Protein AF-A0A3P8GL30-F1 (afdb_monomer_lite)

Sequence (171 aa):
MVIGANRISDASRLTTVLQCLLLVCKIFLSLNCQDLPEFFEDNMQDWMTFFRSLLQLNASTLNLTNGTNENNNATVLIEQIKSQICDNASLYASKYEPEFASYLPGFVTDVWEMLLGTSAQTKYDLLIGNAIGFLSCVISRPQHRYLFENPETLQKLCEKVILPNMHFRGK

pLDDT: mean 82.59, std 14.8, range [35.31, 97.06]

Organism: NCBI:txid31246

Foldseek 3Di:
DPPDDPQPPDLVVLLVVLVVLLVVLVVLCVVPQVHHDPVCLVCVVVVLVVLLVLLPDDLVVNVLPPPDPSSVSSRLSSLSSLLSSLVVLLSCVQPVVVSCVVSNLSLLVSLLVSQLPDALDPSNPSSLVSSVVSVVSQCVDPVNVVSVPPVVSVVSCCVRHVVSNPPPPDD

Secondary structure (DSSP, 8-state):
---SS-----HHHHHHHHHHHHHHHHHHHHHHSS---HHHHHTHHHHHHHHHHHHT--GGGGTGGG--HHHHHHHHHHHHHHHHHHHHHHHHHHHSHHHHTTTHHHHHHHHHHHHHHS-S-GGGHHHHHHHHHHHHHHHTSGGGGGGG--HHHHHHHIIIIIHHHHS----

Structure (mmCIF, N/CA/C/O backbone):
data_AF-A0A3P8GL30-F1
#
_entry.id   AF-A0A3P8GL30-F1
#
loop_
_atom_site.group_PDB
_atom_site.id
_atom_site.type_symbol
_atom_site.label_atom_id
_atom_site.label_alt_id
_atom_site.label_comp_id
_atom_site.label_asym_id
_atom_site.label_entity_id
_atom_site.label_seq_id
_atom_site.pdbx_PDB_ins_code
_atom_site.Cartn_x
_atom_site.Cartn_y
_atom_site.Cartn_z
_atom_site.occupancy
_atom_site.B_iso_or_equiv
_atom_site.auth_seq_id
_atom_site.auth_comp_id
_atom_site.auth_asym_id
_atom_site.auth_atom_id
_atom_site.pdbx_PDB_model_num
ATOM 1 N N . MET A 1 1 ? 10.625 -13.916 -1.936 1.00 39.62 1 MET A N 1
ATOM 2 C CA . MET A 1 1 ? 10.303 -14.375 -0.563 1.00 39.62 1 MET A CA 1
ATOM 3 C C . MET A 1 1 ? 10.369 -15.887 -0.556 1.00 39.62 1 MET A C 1
ATOM 5 O O . MET A 1 1 ? 9.726 -16.481 -1.407 1.00 39.62 1 MET A O 1
ATOM 9 N N . VAL A 1 2 ? 11.161 -16.520 0.313 1.00 35.31 2 VAL A N 1
ATOM 10 C CA . VAL A 1 2 ? 11.208 -17.993 0.363 1.00 35.31 2 VAL A CA 1
ATOM 11 C C . VAL A 1 2 ? 9.893 -18.499 0.962 1.00 35.31 2 VAL A C 1
ATOM 13 O O . VAL A 1 2 ? 9.762 -18.663 2.169 1.00 35.31 2 VAL A O 1
ATOM 16 N N . ILE A 1 3 ? 8.899 -18.691 0.097 1.00 42.97 3 ILE A N 1
ATOM 17 C CA . ILE A 1 3 ? 7.689 -19.460 0.368 1.00 42.97 3 ILE A CA 1
ATOM 18 C C . ILE A 1 3 ? 8.038 -20.894 -0.048 1.00 42.97 3 ILE A C 1
ATOM 20 O O . ILE A 1 3 ? 7.988 -21.239 -1.223 1.00 42.97 3 ILE A O 1
ATOM 24 N N . GLY A 1 4 ? 8.525 -21.705 0.895 1.00 41.41 4 GLY A N 1
ATOM 25 C CA . GLY A 1 4 ? 8.997 -23.070 0.633 1.00 41.41 4 GLY A CA 1
ATOM 26 C C . GLY A 1 4 ? 9.604 -23.741 1.869 1.00 41.41 4 GLY A C 1
ATOM 27 O O . GLY A 1 4 ? 9.777 -23.095 2.898 1.00 41.41 4 GLY A O 1
ATOM 28 N N . ALA A 1 5 ? 9.925 -25.037 1.765 1.00 36.22 5 ALA A N 1
ATOM 29 C CA . ALA A 1 5 ? 10.268 -25.980 2.848 1.00 36.22 5 ALA A CA 1
ATOM 30 C C . ALA A 1 5 ? 11.427 -25.595 3.808 1.00 36.22 5 ALA A C 1
ATOM 32 O O . ALA A 1 5 ? 11.674 -26.311 4.773 1.00 36.22 5 ALA A O 1
ATOM 33 N N . ASN A 1 6 ? 12.083 -24.450 3.608 1.00 45.56 6 ASN A N 1
ATOM 34 C CA . ASN A 1 6 ? 13.040 -23.843 4.536 1.00 45.56 6 ASN A CA 1
ATOM 35 C C . ASN A 1 6 ? 12.361 -22.726 5.341 1.00 45.56 6 ASN A C 1
ATOM 37 O O . ASN A 1 6 ? 12.657 -21.543 5.158 1.00 45.56 6 ASN A O 1
ATOM 41 N N . ARG A 1 7 ? 11.415 -23.091 6.217 1.00 55.12 7 ARG A N 1
ATOM 42 C CA . ARG A 1 7 ? 10.784 -22.128 7.131 1.00 55.12 7 ARG A CA 1
ATOM 43 C C . ARG A 1 7 ? 11.871 -21.498 8.002 1.00 55.12 7 ARG A C 1
ATOM 45 O O . ARG A 1 7 ? 12.535 -22.198 8.759 1.00 55.12 7 ARG A O 1
ATOM 52 N N . ILE A 1 8 ? 12.046 -20.181 7.902 1.00 53.31 8 ILE A N 1
ATOM 53 C CA . ILE A 1 8 ? 12.849 -19.429 8.867 1.00 53.31 8 ILE A CA 1
ATOM 54 C C . ILE A 1 8 ? 12.055 -19.442 10.176 1.00 53.31 8 ILE A C 1
ATOM 56 O O . ILE A 1 8 ? 11.134 -18.655 10.359 1.00 53.31 8 ILE A O 1
ATOM 60 N N . SER A 1 9 ? 12.365 -20.391 11.053 1.00 54.75 9 SER A N 1
ATOM 61 C CA . SER A 1 9 ? 11.805 -20.490 12.406 1.00 54.75 9 SER A CA 1
ATOM 62 C C . SER A 1 9 ? 12.512 -19.571 13.412 1.00 54.75 9 SER A C 1
ATOM 64 O O . SER A 1 9 ? 12.062 -19.456 14.548 1.00 54.75 9 SER A O 1
ATOM 66 N N . ASP A 1 10 ? 13.579 -18.887 12.988 1.00 67.81 10 ASP A N 1
ATOM 67 C CA . ASP A 1 10 ? 14.322 -17.926 13.803 1.00 67.81 10 ASP A CA 1
ATOM 68 C C . ASP A 1 10 ? 13.733 -16.515 13.654 1.00 67.81 10 ASP A C 1
ATOM 70 O O . ASP A 1 10 ? 13.922 -15.853 12.626 1.00 67.81 10 ASP A O 1
ATOM 74 N N . ALA A 1 11 ? 13.058 -16.030 14.699 1.00 68.25 11 ALA A N 1
ATOM 75 C CA . ALA A 1 11 ? 12.450 -14.694 14.739 1.00 68.25 11 ALA A CA 1
ATOM 76 C C . ALA A 1 11 ? 13.462 -13.566 14.442 1.00 68.25 11 ALA A C 1
ATOM 78 O O . ALA A 1 11 ? 13.153 -12.624 13.705 1.00 68.25 11 ALA A O 1
ATOM 79 N N . SER A 1 12 ? 14.700 -13.705 14.919 1.00 73.69 12 SER A N 1
ATOM 80 C CA . SER A 1 12 ? 15.799 -12.777 14.635 1.00 73.69 12 SER A CA 1
ATOM 81 C C . SER A 1 12 ? 16.123 -12.674 13.135 1.00 73.69 12 SER A C 1
ATOM 83 O O . SER A 1 12 ? 16.142 -11.580 12.569 1.00 73.69 12 SER A O 1
ATOM 85 N N . ARG A 1 13 ? 16.268 -13.811 12.435 1.00 79.56 13 ARG A N 1
ATO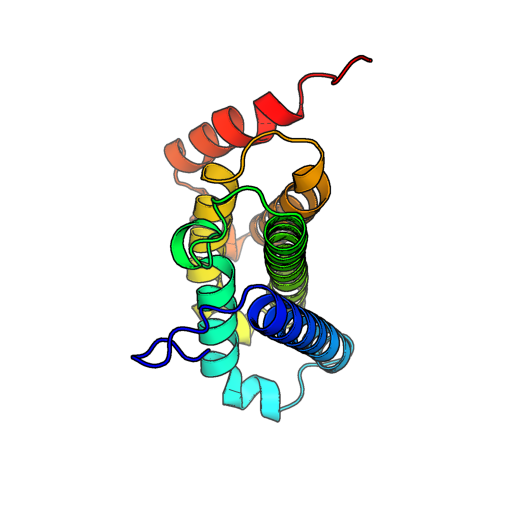M 86 C CA . ARG A 1 13 ? 16.545 -13.828 10.985 1.00 79.56 13 ARG A CA 1
ATOM 87 C C . ARG A 1 13 ? 15.382 -13.263 10.180 1.00 79.56 13 ARG A C 1
ATOM 89 O O . ARG A 1 13 ? 15.600 -12.555 9.200 1.00 79.56 13 ARG A O 1
ATOM 96 N N . LEU A 1 14 ? 14.153 -13.563 10.594 1.00 80.94 14 LEU A N 1
ATOM 97 C CA . LEU A 1 14 ? 12.956 -13.010 9.971 1.00 80.94 14 LEU A CA 1
ATOM 98 C C . LEU A 1 14 ? 12.908 -11.483 10.113 1.00 80.94 14 LEU A C 1
ATOM 100 O O . LEU A 1 14 ? 12.637 -10.789 9.136 1.00 80.94 14 LEU A O 1
ATOM 104 N N . THR A 1 15 ? 13.248 -10.957 11.290 1.00 84.25 15 THR A N 1
ATOM 105 C CA . THR A 1 15 ? 13.345 -9.511 11.539 1.00 84.25 15 THR A CA 1
ATOM 106 C C . THR A 1 15 ? 14.352 -8.852 10.594 1.00 84.25 15 THR A C 1
ATOM 108 O O . THR A 1 15 ? 14.028 -7.848 9.962 1.00 84.25 15 THR A O 1
ATOM 111 N N . THR A 1 16 ? 15.541 -9.440 10.419 1.00 88.00 16 THR A N 1
ATOM 112 C CA . THR A 1 16 ? 16.544 -8.933 9.467 1.00 88.00 16 THR A CA 1
ATOM 113 C C . THR A 1 16 ? 16.023 -8.932 8.031 1.00 88.00 16 THR A C 1
ATOM 115 O O . THR A 1 16 ? 16.167 -7.938 7.322 1.00 88.00 16 THR A O 1
ATOM 118 N N . VAL A 1 17 ? 15.370 -10.014 7.595 1.00 89.00 17 VAL A N 1
ATOM 119 C CA . VAL A 1 17 ? 14.792 -10.090 6.244 1.00 89.00 17 VAL A CA 1
ATOM 120 C C . VAL A 1 17 ? 13.732 -9.005 6.042 1.00 89.00 17 VAL A C 1
ATOM 122 O O . VAL A 1 17 ? 13.742 -8.335 5.013 1.00 89.00 17 VAL A O 1
ATOM 125 N N . LEU A 1 18 ? 12.854 -8.782 7.023 1.00 90.50 18 LEU A N 1
ATOM 126 C CA . LEU A 1 18 ? 11.836 -7.731 6.963 1.00 90.50 18 LEU A CA 1
ATOM 127 C C . LEU A 1 18 ? 12.459 -6.326 6.906 1.00 90.50 18 LEU A C 1
ATOM 129 O O . LEU A 1 18 ? 12.003 -5.489 6.133 1.00 90.50 18 LEU A O 1
ATOM 133 N N . GLN A 1 19 ? 13.544 -6.071 7.641 1.00 92.25 19 GLN A N 1
ATOM 134 C CA . GLN A 1 19 ? 14.288 -4.809 7.529 1.00 92.25 19 GLN A CA 1
ATOM 135 C C . GLN A 1 19 ? 14.857 -4.602 6.122 1.00 92.25 19 GLN A C 1
ATOM 137 O O . GLN A 1 19 ? 14.710 -3.520 5.553 1.00 92.25 19 GLN A O 1
ATOM 142 N N . CYS A 1 20 ? 15.463 -5.636 5.531 1.00 94.75 20 CYS A N 1
ATOM 143 C CA . CYS A 1 20 ? 15.949 -5.570 4.154 1.00 94.75 20 CYS A CA 1
ATOM 144 C C . CYS A 1 20 ? 14.806 -5.301 3.167 1.00 94.75 20 CYS A C 1
ATOM 146 O O . CYS A 1 20 ? 14.947 -4.452 2.293 1.00 94.75 20 CYS A O 1
ATOM 148 N N . LEU A 1 21 ? 13.661 -5.971 3.327 1.00 94.44 21 LEU A N 1
ATOM 149 C CA . LEU A 1 21 ? 12.481 -5.758 2.485 1.00 94.44 21 LEU A CA 1
ATOM 150 C C . LEU A 1 21 ? 11.956 -4.322 2.581 1.00 94.44 21 LEU A C 1
ATOM 152 O O . LEU A 1 21 ? 11.658 -3.711 1.556 1.00 94.44 21 LEU A O 1
ATOM 156 N N . LEU A 1 22 ? 11.899 -3.756 3.789 1.00 95.12 22 LEU A N 1
ATOM 157 C CA . LEU A 1 22 ? 11.513 -2.360 3.990 1.00 95.12 22 LEU A CA 1
ATOM 158 C C . LEU A 1 22 ? 12.468 -1.401 3.269 1.00 95.12 22 LEU A C 1
ATOM 160 O O . LEU A 1 22 ? 12.020 -0.464 2.609 1.00 95.12 22 LEU A O 1
ATOM 164 N N . LEU A 1 23 ? 13.779 -1.636 3.373 1.00 96.44 23 LEU A N 1
ATOM 165 C CA . LEU A 1 23 ? 14.784 -0.832 2.675 1.00 96.44 23 LEU A CA 1
ATOM 166 C C . LEU A 1 23 ? 14.638 -0.939 1.157 1.00 96.44 23 LEU A C 1
ATOM 168 O O . LEU A 1 23 ? 14.682 0.085 0.483 1.00 96.44 23 LEU A O 1
ATOM 172 N N . VAL A 1 24 ? 14.392 -2.138 0.623 1.00 96.75 24 VAL A N 1
ATOM 173 C CA . VAL A 1 24 ? 14.118 -2.337 -0.808 1.00 96.75 24 VAL A CA 1
ATOM 174 C C . VAL A 1 24 ? 12.897 -1.525 -1.246 1.00 96.75 24 VAL A C 1
ATOM 176 O O . VAL A 1 24 ? 12.973 -0.831 -2.255 1.00 96.75 24 VAL A O 1
ATOM 179 N N . CYS A 1 25 ? 11.806 -1.527 -0.472 1.00 96.44 25 CYS A N 1
ATOM 180 C CA . CYS A 1 25 ? 10.609 -0.741 -0.796 1.00 96.44 25 CYS A CA 1
ATOM 181 C C . CYS A 1 25 ? 10.881 0.775 -0.792 1.00 96.44 25 CYS A C 1
ATOM 183 O O . CYS A 1 25 ? 10.355 1.493 -1.641 1.00 96.44 25 CYS A O 1
ATOM 185 N N . LYS A 1 26 ? 11.720 1.264 0.131 1.00 96.50 26 LYS A N 1
ATOM 186 C CA . LYS A 1 26 ? 12.132 2.679 0.194 1.00 96.50 26 LYS A CA 1
ATOM 187 C C . LYS A 1 26 ? 13.043 3.072 -0.963 1.00 96.50 26 LYS A C 1
ATOM 189 O O . LYS A 1 26 ? 12.832 4.111 -1.578 1.00 96.50 26 LYS A O 1
ATOM 194 N N . ILE A 1 27 ? 14.031 2.234 -1.276 1.00 97.06 27 ILE A N 1
ATOM 195 C CA . ILE A 1 27 ? 14.933 2.440 -2.414 1.00 97.06 27 ILE A CA 1
ATOM 196 C C . ILE A 1 27 ? 14.127 2.450 -3.711 1.00 97.06 27 ILE A C 1
ATOM 198 O O . ILE A 1 27 ? 14.334 3.329 -4.540 1.00 97.06 27 ILE A O 1
ATOM 202 N N . PHE A 1 28 ? 13.161 1.538 -3.858 1.00 96.81 28 PHE A N 1
ATOM 203 C CA . PHE A 1 28 ? 12.243 1.533 -4.992 1.00 96.81 28 PHE A CA 1
ATOM 204 C C . PHE A 1 28 ? 11.541 2.886 -5.152 1.00 96.81 28 PHE A C 1
ATOM 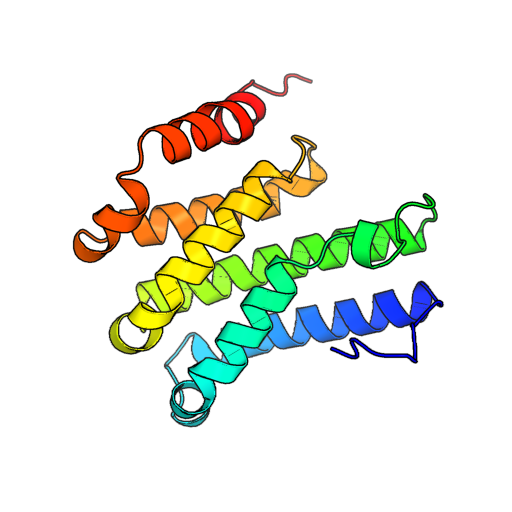206 O O . PHE A 1 28 ? 11.553 3.442 -6.248 1.00 96.81 28 PHE A O 1
ATOM 213 N N . LEU A 1 29 ? 10.998 3.460 -4.070 1.00 95.81 29 LEU A N 1
ATOM 214 C CA . LEU A 1 29 ? 10.394 4.794 -4.122 1.00 95.81 29 LEU A CA 1
ATOM 215 C C . LEU A 1 29 ? 11.401 5.852 -4.577 1.00 95.81 29 LEU A C 1
ATOM 217 O O . LEU A 1 29 ? 11.097 6.641 -5.464 1.00 95.81 29 LEU A O 1
ATOM 221 N N . SER A 1 30 ? 12.596 5.871 -3.982 1.00 96.75 30 SER A N 1
ATOM 222 C CA . SER A 1 30 ? 13.635 6.855 -4.303 1.00 96.75 30 SER A CA 1
ATOM 223 C C . SER A 1 30 ? 14.096 6.783 -5.758 1.00 96.75 30 SER A C 1
ATOM 225 O O . SER A 1 30 ? 14.362 7.819 -6.355 1.00 96.75 30 SER A O 1
ATOM 227 N N . LEU A 1 31 ? 14.174 5.584 -6.337 1.00 96.44 31 LEU A N 1
ATOM 228 C CA . LEU A 1 31 ? 14.570 5.399 -7.735 1.00 96.44 31 LEU A CA 1
ATOM 229 C C . LEU A 1 31 ? 13.469 5.806 -8.720 1.00 96.44 31 LEU A C 1
ATOM 231 O O . LEU A 1 31 ? 13.782 6.213 -9.832 1.00 96.44 31 LEU A O 1
ATOM 235 N N . ASN A 1 32 ? 12.202 5.719 -8.309 1.00 96.00 32 ASN A N 1
ATOM 236 C CA . ASN A 1 32 ? 11.051 5.982 -9.171 1.00 96.00 32 ASN A CA 1
ATOM 237 C C . ASN A 1 32 ? 10.384 7.344 -8.910 1.00 96.00 32 ASN A C 1
ATOM 239 O O . ASN A 1 32 ? 9.427 7.697 -9.592 1.00 96.00 32 ASN A O 1
ATOM 243 N N . CYS A 1 33 ? 10.817 8.131 -7.917 1.00 93.62 33 CYS A N 1
ATOM 244 C CA . CYS A 1 33 ? 10.117 9.371 -7.554 1.00 93.62 33 CYS A CA 1
ATOM 245 C C . CYS A 1 33 ? 10.296 10.493 -8.589 1.00 93.62 33 CYS A C 1
ATOM 247 O O . CYS A 1 33 ? 9.365 11.271 -8.823 1.00 93.62 33 CYS A O 1
ATOM 249 N N . GLN A 1 34 ? 11.464 10.574 -9.234 1.00 93.25 34 GLN A N 1
ATOM 250 C CA . GLN A 1 34 ? 11.781 11.616 -10.214 1.00 93.25 34 GLN A CA 1
ATOM 251 C C . GLN A 1 34 ? 11.262 11.291 -11.614 1.00 93.25 34 GLN A C 1
ATOM 253 O O . GLN A 1 34 ? 10.726 12.188 -12.264 1.00 93.25 34 GLN A O 1
ATOM 258 N N . ASP A 1 35 ? 11.358 10.039 -12.043 1.00 94.81 35 ASP A N 1
ATOM 259 C CA . ASP A 1 35 ? 10.819 9.524 -13.305 1.00 94.81 35 ASP A CA 1
ATOM 260 C C . ASP A 1 35 ? 10.638 8.003 -13.203 1.00 94.81 35 ASP A C 1
ATOM 262 O O . ASP A 1 35 ? 11.099 7.426 -12.214 1.00 94.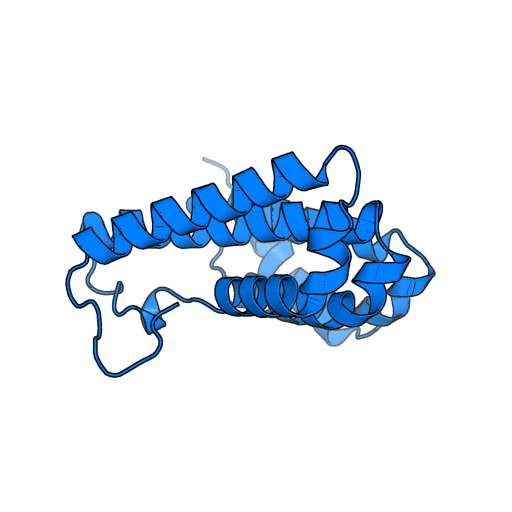81 35 ASP A O 1
ATOM 266 N N . LEU A 1 36 ? 9.966 7.374 -14.169 1.00 94.69 36 LEU A N 1
ATOM 267 C CA . LEU A 1 36 ? 9.868 5.917 -14.275 1.00 94.69 36 LEU A CA 1
ATOM 268 C C . LEU A 1 36 ? 11.010 5.406 -15.169 1.00 94.69 36 LEU A C 1
ATOM 270 O O . LEU A 1 36 ? 10.956 5.591 -16.382 1.00 94.69 36 LEU A O 1
ATOM 274 N N . PRO A 1 37 ? 12.070 4.788 -14.615 1.00 95.56 37 PRO A N 1
ATOM 275 C CA . PRO A 1 37 ? 13.142 4.251 -15.442 1.00 95.56 37 PRO A CA 1
ATOM 276 C C . PRO A 1 37 ? 12.653 3.029 -16.230 1.00 95.56 37 PRO A C 1
ATOM 278 O O . PRO A 1 37 ? 11.949 2.191 -15.671 1.00 95.56 37 PRO A O 1
ATOM 281 N N . GLU A 1 38 ? 13.125 2.871 -17.469 1.00 95.62 38 GLU A N 1
ATOM 282 C CA . GLU A 1 38 ? 12.748 1.790 -18.405 1.00 95.62 38 GLU A CA 1
ATOM 283 C C . GLU A 1 38 ? 12.811 0.392 -17.765 1.00 95.62 38 GLU A C 1
ATOM 285 O O . GLU A 1 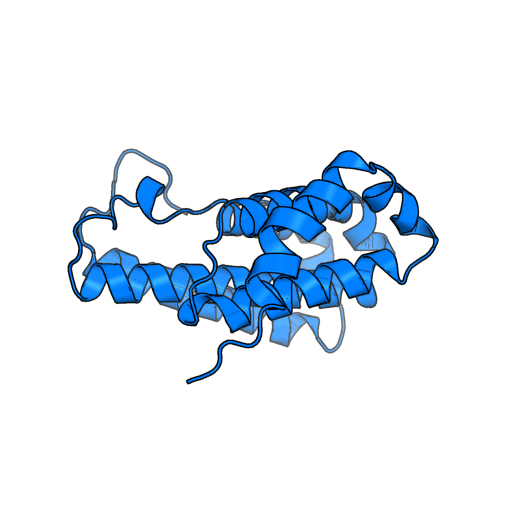38 ? 11.878 -0.396 -17.865 1.00 95.62 38 GLU A O 1
ATOM 290 N N . PHE A 1 39 ? 13.850 0.117 -16.967 1.00 95.81 39 PHE A N 1
ATOM 291 C CA . PHE A 1 39 ? 13.962 -1.148 -16.235 1.00 95.81 39 PHE A CA 1
ATOM 292 C C . PHE A 1 39 ? 12.757 -1.433 -15.319 1.00 95.81 39 PHE A C 1
ATOM 294 O O . PHE A 1 39 ? 12.341 -2.582 -15.182 1.00 95.81 39 PHE A O 1
ATOM 301 N N . PHE A 1 40 ? 12.207 -0.420 -14.647 1.00 95.44 40 PHE A N 1
ATOM 302 C CA . PHE A 1 40 ? 11.049 -0.596 -13.768 1.00 95.44 40 PHE A CA 1
ATOM 303 C C . PHE A 1 40 ? 9.737 -0.689 -14.546 1.00 95.44 40 PHE A C 1
ATOM 305 O O . PHE A 1 40 ? 8.828 -1.375 -14.082 1.00 95.44 40 PHE A O 1
ATOM 312 N N . GLU A 1 41 ? 9.655 -0.050 -15.711 1.00 94.69 41 GLU A N 1
ATOM 313 C CA . GLU A 1 41 ? 8.530 -0.183 -16.635 1.00 94.69 41 GLU A CA 1
ATOM 314 C C . GLU A 1 41 ? 8.458 -1.609 -17.208 1.00 94.69 41 GLU A C 1
ATOM 316 O O . GLU A 1 41 ? 7.449 -2.294 -17.030 1.00 94.69 41 GLU A O 1
ATOM 321 N N . ASP A 1 42 ? 9.566 -2.113 -17.758 1.00 96.50 42 ASP A N 1
ATOM 322 C CA . ASP A 1 42 ? 9.664 -3.457 -18.346 1.00 96.50 42 ASP A CA 1
ATOM 323 C C . ASP A 1 42 ? 9.382 -4.574 -17.333 1.00 96.50 42 ASP A C 1
ATOM 325 O O . ASP A 1 42 ? 8.808 -5.613 -17.660 1.00 96.50 42 ASP A O 1
ATOM 329 N N . ASN A 1 43 ? 9.784 -4.362 -16.076 1.00 96.00 43 ASN A N 1
ATOM 330 C CA . ASN A 1 43 ? 9.633 -5.338 -14.995 1.00 96.00 43 ASN A CA 1
ATOM 331 C C . ASN A 1 43 ? 8.459 -4.998 -14.062 1.00 96.00 43 ASN A C 1
ATOM 333 O O . ASN A 1 43 ? 8.394 -5.496 -12.932 1.00 96.00 43 ASN A O 1
ATOM 337 N N . MET A 1 44 ? 7.523 -4.144 -14.496 1.00 94.19 44 MET A N 1
ATOM 338 C CA . MET A 1 44 ? 6.447 -3.651 -13.634 1.00 94.19 44 MET A CA 1
ATOM 339 C C . MET A 1 44 ? 5.591 -4.797 -13.085 1.00 94.19 44 MET A C 1
ATOM 341 O O . MET A 1 44 ? 5.271 -4.806 -11.897 1.00 94.19 44 MET A O 1
ATOM 345 N N . GLN A 1 45 ? 5.280 -5.806 -13.902 1.00 95.69 45 GLN A N 1
ATOM 346 C CA . GLN A 1 45 ? 4.477 -6.954 -13.475 1.00 95.69 45 GLN A CA 1
ATOM 347 C C . GLN A 1 45 ? 5.098 -7.693 -12.282 1.00 95.69 45 GLN A C 1
ATOM 349 O O . GLN A 1 45 ? 4.387 -8.028 -11.326 1.00 95.69 45 GLN A O 1
ATOM 354 N N . ASP A 1 46 ? 6.410 -7.921 -12.308 1.00 95.88 46 ASP A N 1
ATOM 355 C CA . ASP A 1 46 ? 7.121 -8.628 -11.244 1.00 95.88 46 ASP A CA 1
ATOM 356 C C . ASP A 1 46 ? 7.136 -7.805 -9.954 1.00 95.88 46 ASP A C 1
ATOM 358 O O . ASP A 1 46 ? 6.829 -8.325 -8.876 1.00 95.88 46 ASP A O 1
ATOM 362 N N . TRP A 1 47 ? 7.403 -6.500 -10.061 1.00 95.94 47 TRP A N 1
ATOM 363 C CA . TRP A 1 47 ? 7.381 -5.582 -8.921 1.00 95.94 47 TRP A CA 1
ATOM 364 C C . TRP A 1 47 ? 5.992 -5.457 -8.297 1.00 95.94 47 TRP A C 1
ATOM 366 O O . TRP A 1 47 ? 5.853 -5.556 -7.075 1.00 95.94 47 TRP A O 1
ATOM 376 N N . MET A 1 48 ? 4.951 -5.302 -9.115 1.00 96.06 48 MET A N 1
ATOM 377 C CA . MET A 1 48 ? 3.577 -5.185 -8.634 1.00 96.06 48 MET A CA 1
ATOM 378 C C . MET A 1 48 ? 3.093 -6.484 -7.995 1.00 96.06 48 MET A C 1
ATOM 380 O O . MET A 1 48 ? 2.505 -6.453 -6.914 1.00 96.06 48 MET A O 1
ATOM 384 N N . THR A 1 49 ? 3.414 -7.636 -8.586 1.00 95.31 49 THR A N 1
ATOM 385 C CA . THR A 1 49 ? 3.112 -8.948 -7.992 1.00 95.31 49 THR A CA 1
ATOM 386 C C . THR A 1 49 ? 3.825 -9.121 -6.652 1.00 95.31 49 THR A C 1
ATOM 388 O O . THR A 1 49 ? 3.226 -9.571 -5.670 1.00 95.31 49 THR A O 1
ATOM 391 N N . PHE A 1 50 ? 5.091 -8.709 -6.574 1.00 94.44 50 PHE A N 1
ATOM 392 C CA . PHE A 1 50 ? 5.865 -8.752 -5.344 1.00 94.44 50 PHE A CA 1
ATOM 393 C C . PHE A 1 50 ? 5.264 -7.861 -4.248 1.00 94.44 50 PHE A C 1
ATOM 395 O O . PHE A 1 50 ? 5.048 -8.334 -3.131 1.00 94.44 50 PHE A O 1
ATOM 402 N N . PHE A 1 51 ? 4.915 -6.611 -4.552 1.00 95.81 51 PHE A N 1
ATOM 403 C CA . PHE A 1 51 ? 4.290 -5.704 -3.587 1.00 95.81 51 PHE A CA 1
ATOM 404 C C . PHE A 1 51 ? 2.924 -6.185 -3.107 1.00 95.81 51 PHE A C 1
ATOM 406 O O . PHE A 1 51 ? 2.660 -6.147 -1.905 1.00 95.81 51 PHE A O 1
ATOM 413 N N . ARG A 1 52 ? 2.088 -6.723 -3.998 1.00 94.81 52 ARG A N 1
ATOM 414 C CA . ARG A 1 52 ? 0.816 -7.341 -3.600 1.00 94.81 52 ARG A CA 1
ATOM 415 C C . ARG A 1 52 ? 1.027 -8.516 -2.640 1.00 94.81 52 ARG A C 1
ATOM 417 O O . ARG A 1 52 ? 0.378 -8.588 -1.598 1.00 94.81 52 ARG A O 1
ATOM 424 N N . SER A 1 53 ? 2.020 -9.372 -2.902 1.00 92.44 53 SER A N 1
ATOM 425 C CA . SER A 1 53 ? 2.366 -10.472 -1.985 1.00 92.44 53 SER A CA 1
ATOM 426 C C . SER A 1 53 ? 2.802 -9.982 -0.595 1.00 92.44 53 SER A C 1
ATOM 428 O O . SER A 1 53 ? 2.492 -10.616 0.414 1.00 92.44 53 SER A O 1
ATOM 430 N N . LEU A 1 54 ? 3.473 -8.826 -0.523 1.00 92.00 54 LEU A N 1
ATOM 431 C CA . LEU A 1 54 ? 3.874 -8.197 0.735 1.00 92.00 54 LEU A CA 1
ATOM 432 C C . LEU A 1 54 ? 2.690 -7.550 1.473 1.00 92.00 54 LEU A C 1
ATOM 434 O O . LEU A 1 54 ? 2.636 -7.624 2.700 1.00 92.00 54 LEU A O 1
ATOM 438 N N . LEU A 1 55 ? 1.717 -6.964 0.765 1.00 91.00 55 LEU A N 1
ATOM 439 C CA . LEU A 1 55 ? 0.485 -6.438 1.377 1.00 91.00 55 LEU A CA 1
ATOM 440 C C . LEU A 1 55 ? -0.335 -7.540 2.061 1.00 91.00 55 LEU A C 1
ATOM 442 O O . LEU A 1 55 ? -0.915 -7.322 3.129 1.00 91.00 55 LEU A O 1
ATOM 446 N N . GLN A 1 56 ? -0.308 -8.743 1.491 1.00 88.44 56 GLN A N 1
ATOM 447 C CA . GLN A 1 56 ? -1.009 -9.921 2.001 1.00 88.44 56 GLN A CA 1
ATOM 448 C C . GLN A 1 56 ? -0.267 -10.637 3.149 1.00 88.44 56 GLN A C 1
ATOM 450 O O . GLN A 1 56 ? -0.832 -11.531 3.784 1.00 88.44 56 GLN A O 1
ATOM 455 N N . LEU A 1 57 ? 0.975 -10.246 3.475 1.00 85.12 57 LEU A N 1
ATOM 456 C CA . LEU A 1 57 ? 1.704 -10.808 4.617 1.00 85.12 57 LEU A CA 1
ATOM 457 C C . LEU A 1 57 ? 0.996 -10.497 5.934 1.00 85.12 57 LEU A C 1
ATOM 459 O O . LEU A 1 57 ? 0.730 -9.341 6.250 1.00 85.12 57 LEU A O 1
ATOM 463 N N . ASN A 1 58 ? 0.771 -11.512 6.764 1.00 73.25 58 ASN A N 1
ATOM 464 C CA . ASN A 1 58 ? 0.162 -11.336 8.082 1.00 73.25 58 ASN A CA 1
ATOM 465 C C . ASN A 1 58 ? 1.034 -11.947 9.181 1.00 73.25 58 ASN A C 1
ATOM 467 O O . ASN A 1 58 ? 1.678 -12.975 8.973 1.00 73.25 58 ASN A O 1
ATOM 471 N N . ALA A 1 59 ? 1.012 -11.366 10.382 1.00 69.31 59 ALA A N 1
ATOM 472 C CA . ALA A 1 59 ? 1.792 -11.867 11.521 1.00 69.31 59 ALA A CA 1
ATOM 473 C C . ALA A 1 59 ? 1.503 -13.354 11.826 1.00 69.31 59 ALA A C 1
ATOM 475 O O . ALA A 1 59 ? 2.413 -14.115 12.160 1.00 69.31 59 ALA A O 1
ATOM 476 N N . SER A 1 60 ? 0.259 -13.794 11.611 1.00 66.00 60 SER A N 1
ATOM 477 C CA . SER A 1 60 ? -0.162 -15.195 11.735 1.00 66.00 60 SER A CA 1
ATOM 478 C C . SER A 1 60 ? 0.492 -16.116 10.699 1.00 66.00 60 SER A C 1
ATOM 480 O O . SER A 1 60 ? 0.860 -17.235 11.036 1.00 66.00 60 SER A O 1
ATOM 482 N N . THR A 1 61 ? 0.706 -15.651 9.460 1.00 62.06 61 THR A N 1
ATOM 483 C CA . THR A 1 61 ? 1.376 -16.449 8.406 1.00 62.06 61 THR A CA 1
ATOM 484 C C . THR A 1 61 ? 2.850 -16.716 8.711 1.00 62.06 61 THR A C 1
ATOM 486 O O . THR A 1 61 ? 3.432 -17.661 8.184 1.00 62.06 61 THR A O 1
ATOM 489 N N . LEU A 1 62 ? 3.437 -15.913 9.600 1.00 64.50 62 LEU A N 1
ATOM 490 C CA . LEU A 1 62 ? 4.833 -15.995 10.013 1.00 64.50 62 LEU A CA 1
ATOM 491 C C . LEU A 1 62 ? 5.002 -16.548 11.440 1.00 64.50 62 LEU A C 1
ATOM 493 O O . LEU A 1 62 ? 6.102 -16.502 11.980 1.00 64.50 62 LEU A O 1
ATOM 497 N N . ASN A 1 63 ? 3.933 -17.081 12.053 1.00 63.31 63 ASN A N 1
ATOM 498 C CA . ASN A 1 63 ? 3.918 -17.604 13.429 1.00 63.31 63 ASN A CA 1
ATOM 499 C C . ASN A 1 63 ? 4.437 -16.608 14.490 1.00 63.31 63 ASN A C 1
ATOM 501 O O . ASN A 1 63 ? 4.979 -17.004 15.522 1.00 63.31 63 ASN A O 1
ATOM 505 N N . LEU A 1 64 ? 4.254 -15.304 14.263 1.00 64.12 64 LEU A N 1
ATOM 506 C CA . LEU A 1 64 ? 4.729 -14.243 15.161 1.00 64.12 64 LEU A CA 1
ATOM 507 C C . LEU A 1 64 ? 3.798 -14.013 16.369 1.00 64.12 64 LEU A C 1
ATOM 509 O O . LEU A 1 64 ? 4.016 -13.118 17.179 1.00 64.12 64 LEU A O 1
ATOM 513 N N . THR A 1 65 ? 2.759 -14.828 16.546 1.00 57.97 65 THR A N 1
ATOM 514 C CA . THR A 1 65 ? 1.703 -14.635 17.556 1.00 57.97 65 THR A CA 1
ATOM 515 C C . THR A 1 65 ? 2.141 -14.888 19.003 1.00 57.97 65 THR A C 1
ATOM 517 O O . THR A 1 65 ? 1.378 -14.632 19.927 1.00 57.97 65 THR A O 1
ATOM 520 N N . ASN A 1 66 ? 3.371 -15.360 19.226 1.00 56.47 66 ASN A N 1
ATOM 521 C CA . ASN A 1 66 ? 3.809 -15.913 20.514 1.00 56.47 66 ASN A CA 1
ATOM 522 C C . ASN A 1 66 ? 4.313 -14.845 21.512 1.00 56.47 66 ASN A C 1
ATOM 524 O O . ASN A 1 66 ? 4.913 -15.184 22.527 1.00 56.47 66 ASN A O 1
ATOM 528 N N . GLY A 1 67 ? 4.087 -13.556 21.230 1.00 58.41 67 GLY A N 1
ATOM 529 C CA . GLY A 1 67 ? 4.240 -12.462 22.201 1.00 58.41 67 GLY A CA 1
ATOM 530 C C . GLY A 1 67 ? 5.667 -12.102 22.640 1.00 58.41 67 GLY A C 1
ATOM 531 O O . GLY A 1 67 ? 5.819 -11.365 23.610 1.00 58.41 67 GLY A O 1
ATOM 532 N N . THR A 1 68 ? 6.718 -12.587 21.972 1.00 63.44 68 THR A N 1
ATOM 533 C CA . THR A 1 68 ? 8.104 -12.200 22.295 1.00 63.44 68 THR A CA 1
ATOM 534 C C . THR A 1 68 ? 8.438 -10.790 21.782 1.0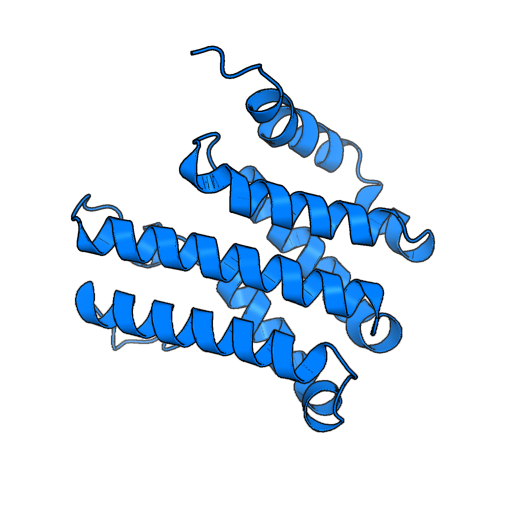0 63.44 68 THR A C 1
ATOM 536 O O . THR A 1 68 ? 7.821 -10.293 20.837 1.00 63.44 68 THR A O 1
ATOM 539 N N . ASN A 1 69 ? 9.455 -10.141 22.364 1.00 64.19 69 ASN A N 1
ATOM 540 C CA . ASN A 1 69 ? 9.909 -8.812 21.922 1.00 64.19 69 ASN A CA 1
ATOM 541 C C . ASN A 1 69 ? 10.345 -8.793 20.443 1.00 64.19 69 ASN A C 1
ATOM 543 O O . ASN A 1 69 ? 10.034 -7.846 19.723 1.00 64.19 69 ASN A O 1
ATOM 547 N N . GLU A 1 70 ? 11.013 -9.848 19.961 1.00 62.50 70 GLU A N 1
ATOM 548 C CA . GLU A 1 70 ? 11.394 -9.965 18.545 1.00 62.50 70 GLU A CA 1
ATOM 549 C C . GLU A 1 70 ? 10.172 -10.082 17.625 1.00 62.50 70 GLU A C 1
ATOM 551 O O . GLU A 1 70 ? 10.136 -9.464 16.562 1.00 62.50 70 GLU A O 1
ATOM 556 N N . ASN A 1 71 ? 9.128 -10.793 18.057 1.00 68.31 71 ASN A N 1
ATOM 557 C CA . ASN A 1 71 ? 7.890 -10.903 17.292 1.00 68.31 71 ASN A CA 1
ATOM 558 C C . ASN A 1 71 ? 7.151 -9.564 17.179 1.00 68.31 71 ASN A C 1
ATOM 560 O O . ASN A 1 71 ? 6.548 -9.274 16.142 1.00 68.31 71 ASN A O 1
ATOM 564 N N . ASN A 1 72 ? 7.215 -8.736 18.225 1.00 74.38 72 ASN A N 1
ATOM 565 C CA . ASN A 1 72 ? 6.668 -7.383 18.188 1.00 74.38 72 ASN A CA 1
ATOM 566 C C . ASN A 1 72 ? 7.413 -6.526 17.149 1.00 74.38 72 ASN A C 1
ATOM 568 O O . ASN A 1 72 ? 6.782 -5.934 16.277 1.00 74.38 72 ASN A O 1
ATOM 572 N N . ASN A 1 73 ? 8.751 -6.557 17.154 1.00 79.00 73 ASN A N 1
ATOM 573 C CA . ASN A 1 73 ? 9.569 -5.846 16.164 1.00 79.00 73 ASN A CA 1
ATOM 574 C C . ASN A 1 73 ? 9.272 -6.299 14.726 1.00 79.00 73 ASN A C 1
ATOM 576 O O . ASN A 1 73 ? 9.090 -5.465 13.841 1.00 79.00 73 ASN A O 1
ATOM 580 N N . ALA A 1 74 ? 9.180 -7.608 14.489 1.00 81.44 74 ALA A N 1
ATOM 581 C CA . ALA A 1 74 ? 8.825 -8.151 13.181 1.00 81.44 74 ALA A CA 1
ATOM 582 C C . ALA A 1 74 ? 7.424 -7.699 12.730 1.00 81.44 74 ALA A C 1
ATOM 584 O O . ALA A 1 74 ? 7.235 -7.343 11.569 1.00 81.44 74 ALA A O 1
ATOM 585 N N . THR A 1 75 ? 6.454 -7.645 13.646 1.00 82.44 75 THR A N 1
ATOM 586 C CA . THR A 1 75 ? 5.097 -7.162 13.345 1.00 82.44 75 THR A CA 1
ATOM 587 C C . THR A 1 75 ? 5.106 -5.685 12.945 1.00 82.44 75 THR A C 1
ATOM 589 O O . THR A 1 75 ? 4.546 -5.338 11.909 1.00 82.44 75 THR A O 1
ATOM 592 N N . VAL A 1 76 ? 5.825 -4.836 13.686 1.00 85.50 76 VAL A N 1
ATOM 593 C CA . VAL A 1 76 ? 5.998 -3.412 13.345 1.00 85.50 76 VAL A CA 1
ATOM 594 C C . VAL A 1 76 ? 6.660 -3.239 11.974 1.00 85.50 76 VAL A C 1
ATOM 596 O O . VAL A 1 76 ? 6.260 -2.381 11.193 1.00 85.50 76 VAL A O 1
ATOM 599 N N . LEU A 1 77 ? 7.647 -4.070 11.632 1.00 89.12 77 LEU A N 1
ATOM 600 C CA . LEU A 1 77 ? 8.285 -4.014 10.314 1.00 89.12 77 LEU A CA 1
ATOM 601 C C . LEU A 1 77 ? 7.323 -4.391 9.184 1.00 89.12 77 LEU A C 1
ATOM 603 O O . LEU A 1 77 ? 7.354 -3.755 8.136 1.00 89.12 77 LEU A O 1
ATOM 607 N N . ILE A 1 78 ? 6.449 -5.382 9.386 1.00 89.12 78 ILE A N 1
ATOM 608 C CA . ILE A 1 78 ? 5.402 -5.723 8.409 1.00 89.12 78 ILE A CA 1
ATOM 609 C C . ILE A 1 78 ? 4.471 -4.526 8.203 1.00 89.12 78 ILE A C 1
ATOM 611 O O . ILE A 1 78 ? 4.184 -4.168 7.063 1.00 89.12 78 ILE A O 1
ATOM 615 N N . GLU A 1 79 ? 4.040 -3.878 9.287 1.00 88.75 79 GLU A N 1
ATOM 616 C CA . GLU A 1 79 ? 3.209 -2.669 9.231 1.00 88.75 79 GLU A CA 1
ATOM 617 C C . GLU A 1 79 ? 3.911 -1.554 8.426 1.00 88.75 79 GLU A C 1
ATOM 619 O O . GLU A 1 79 ? 3.312 -0.963 7.527 1.00 88.75 79 GLU A O 1
ATOM 624 N N . GLN A 1 80 ? 5.206 -1.322 8.669 1.00 91.88 80 GLN A N 1
ATOM 625 C CA . GLN A 1 80 ? 6.009 -0.337 7.934 1.00 91.88 80 GLN A CA 1
ATOM 626 C C . GLN A 1 80 ? 6.184 -0.684 6.451 1.00 91.88 80 GLN A C 1
ATOM 628 O O . GLN A 1 80 ? 6.118 0.212 5.611 1.00 91.88 80 GLN A O 1
ATOM 633 N N . ILE A 1 81 ? 6.395 -1.960 6.112 1.00 94.25 81 ILE A N 1
ATOM 634 C CA . ILE A 1 81 ? 6.492 -2.419 4.718 1.00 94.25 81 ILE A CA 1
ATOM 635 C C . ILE A 1 81 ? 5.182 -2.131 3.990 1.00 94.25 81 ILE A C 1
ATOM 637 O O . ILE A 1 81 ? 5.199 -1.535 2.917 1.00 94.25 81 ILE A O 1
ATOM 641 N N . LYS A 1 82 ? 4.045 -2.500 4.589 1.00 93.88 82 LYS A N 1
ATOM 642 C CA . LYS A 1 82 ? 2.722 -2.244 4.011 1.00 93.88 82 LYS A CA 1
ATOM 643 C C . LYS A 1 82 ? 2.475 -0.750 3.810 1.00 93.88 82 LYS A C 1
ATOM 645 O O . LYS A 1 82 ? 2.049 -0.347 2.734 1.00 93.88 82 LYS A O 1
ATOM 650 N N . SER A 1 83 ? 2.827 0.067 4.803 1.00 93.62 83 SER A N 1
ATOM 651 C CA . SER A 1 83 ? 2.718 1.528 4.719 1.00 93.62 83 SER A CA 1
ATOM 652 C C . SER A 1 83 ? 3.549 2.093 3.565 1.00 93.62 83 SER A C 1
ATOM 654 O O . SER A 1 83 ? 3.051 2.900 2.786 1.00 93.62 83 SER A O 1
ATOM 656 N N . GLN A 1 84 ? 4.789 1.621 3.411 1.00 96.06 84 GLN A N 1
ATOM 657 C CA . GLN A 1 84 ? 5.677 2.042 2.328 1.00 96.06 84 GLN A CA 1
ATOM 658 C C . GLN A 1 84 ? 5.155 1.610 0.952 1.00 96.06 84 GLN A C 1
ATOM 660 O O . GLN A 1 84 ? 5.302 2.341 -0.022 1.00 96.06 84 GLN A O 1
ATOM 665 N N . ILE A 1 85 ? 4.533 0.432 0.852 1.00 96.44 85 ILE A N 1
ATOM 666 C CA . ILE A 1 85 ? 3.923 -0.032 -0.397 1.00 96.44 85 ILE A CA 1
ATOM 667 C C . ILE A 1 85 ? 2.728 0.845 -0.781 1.00 96.44 85 ILE A C 1
ATOM 669 O O . ILE A 1 85 ? 2.588 1.161 -1.960 1.00 96.44 85 ILE A O 1
ATOM 673 N N . CYS A 1 86 ? 1.909 1.292 0.178 1.00 95.69 86 CYS A N 1
ATOM 674 C CA . CYS A 1 86 ? 0.842 2.262 -0.093 1.00 95.69 86 CYS A CA 1
ATOM 675 C C . CYS A 1 86 ? 1.398 3.569 -0.684 1.00 95.69 86 CYS A C 1
ATOM 677 O O . CYS A 1 86 ? 0.818 4.104 -1.629 1.00 95.69 86 CYS A O 1
ATOM 679 N N . ASP A 1 87 ? 2.539 4.057 -0.189 1.00 94.69 87 ASP A N 1
ATOM 680 C CA . ASP A 1 87 ? 3.193 5.254 -0.735 1.00 94.69 87 ASP A CA 1
ATOM 681 C C . ASP A 1 87 ? 3.709 5.011 -2.163 1.00 94.69 87 ASP A C 1
ATOM 683 O O . ASP A 1 87 ? 3.485 5.827 -3.059 1.00 94.69 87 ASP A O 1
ATOM 687 N N . ASN A 1 88 ? 4.336 3.855 -2.406 1.00 95.81 88 ASN A N 1
ATOM 688 C CA . ASN A 1 88 ? 4.817 3.462 -3.734 1.00 95.81 88 ASN A CA 1
ATOM 689 C C . ASN A 1 88 ? 3.658 3.344 -4.737 1.00 95.81 88 ASN A C 1
ATOM 691 O O . ASN A 1 88 ? 3.741 3.872 -5.845 1.00 95.81 88 ASN A O 1
ATOM 695 N N . ALA A 1 89 ? 2.561 2.699 -4.338 1.00 95.75 89 ALA A N 1
ATOM 696 C CA . ALA A 1 89 ? 1.361 2.569 -5.157 1.00 95.75 89 ALA A CA 1
ATOM 697 C C . ALA A 1 89 ? 0.698 3.931 -5.413 1.00 95.75 89 ALA A C 1
ATOM 699 O O . ALA A 1 89 ? 0.218 4.176 -6.515 1.00 95.75 89 ALA A O 1
ATOM 700 N N . SER A 1 90 ? 0.719 4.847 -4.437 1.00 94.12 90 SER A N 1
ATOM 701 C CA . SER A 1 90 ? 0.218 6.220 -4.604 1.00 94.12 90 SER A CA 1
ATOM 702 C C . SER A 1 90 ? 1.039 7.012 -5.615 1.00 94.12 90 SER A C 1
ATOM 704 O O . SER A 1 90 ? 0.475 7.718 -6.451 1.00 94.12 90 SER A O 1
ATOM 706 N N . LEU A 1 91 ? 2.368 6.885 -5.581 1.00 94.75 91 LEU A N 1
ATOM 707 C CA . LEU A 1 91 ? 3.242 7.484 -6.589 1.00 94.75 91 LEU A CA 1
ATOM 708 C C . LEU A 1 91 ? 2.894 6.960 -7.988 1.00 94.75 91 LEU A C 1
ATOM 710 O O . LEU A 1 91 ? 2.692 7.754 -8.900 1.00 94.75 91 LEU A O 1
ATOM 714 N N . TYR A 1 92 ? 2.773 5.644 -8.149 1.00 95.12 92 TYR A N 1
ATOM 715 C CA . TYR A 1 92 ? 2.481 5.033 -9.446 1.00 95.12 92 TYR A CA 1
ATOM 716 C C . TYR A 1 92 ? 1.084 5.399 -9.953 1.00 95.12 92 TYR A C 1
ATOM 718 O O . TYR A 1 92 ? 0.945 5.869 -11.077 1.00 95.12 92 TYR A O 1
ATOM 726 N N . ALA A 1 93 ? 0.063 5.315 -9.099 1.00 93.12 93 ALA A N 1
ATOM 727 C CA . ALA A 1 93 ? -1.292 5.745 -9.435 1.00 93.12 93 ALA A CA 1
ATOM 728 C C . ALA 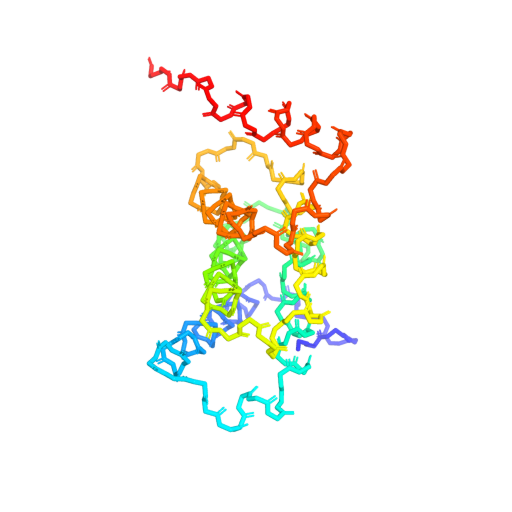A 1 93 ? -1.374 7.238 -9.781 1.00 93.12 93 ALA A C 1
ATOM 730 O O . ALA A 1 93 ? -2.254 7.644 -10.539 1.00 93.12 93 ALA A O 1
ATOM 731 N N . SER A 1 94 ? -0.488 8.070 -9.220 1.00 91.62 94 SER A N 1
ATOM 732 C CA . SER A 1 94 ? -0.508 9.509 -9.468 1.00 91.62 94 SER A CA 1
ATOM 733 C C . SER A 1 94 ? 0.301 9.940 -10.694 1.00 91.62 94 SER A C 1
ATOM 735 O O . SER A 1 94 ? -0.138 10.827 -11.431 1.00 91.62 94 SER A O 1
ATOM 737 N N . LYS A 1 95 ? 1.465 9.336 -10.920 1.00 93.44 95 LYS A N 1
ATOM 738 C CA . LYS A 1 95 ? 2.452 9.834 -11.882 1.00 93.44 95 LYS A CA 1
ATOM 739 C C . LYS A 1 95 ? 2.646 8.936 -13.102 1.00 93.44 95 LYS A C 1
ATOM 741 O O . LYS A 1 95 ? 2.934 9.461 -14.170 1.00 93.44 95 LYS A O 1
ATOM 746 N N . TYR A 1 96 ? 2.432 7.632 -12.948 1.00 94.31 96 TYR A N 1
ATOM 747 C CA . TYR A 1 96 ? 2.664 6.597 -13.966 1.00 94.31 96 TYR A CA 1
ATOM 748 C C . TYR A 1 96 ? 1.385 5.781 -14.178 1.00 94.31 96 TYR A C 1
ATOM 750 O O . TYR A 1 96 ? 1.366 4.551 -14.146 1.00 94.31 96 TYR A O 1
ATOM 758 N N . GLU A 1 97 ? 0.259 6.494 -14.241 1.00 90.44 97 GLU A N 1
ATOM 759 C CA . GLU A 1 97 ? -1.063 5.877 -14.299 1.00 90.44 97 GLU A CA 1
ATOM 760 C C . GLU A 1 97 ? -1.279 5.014 -15.548 1.00 90.44 97 GLU A C 1
ATOM 762 O O . GLU A 1 97 ? -1.804 3.917 -15.363 1.00 90.44 97 GLU A O 1
ATOM 767 N N . PRO A 1 98 ? -0.865 5.419 -16.767 1.00 92.00 98 PRO A N 1
ATOM 768 C CA . PRO A 1 98 ? -1.068 4.598 -17.960 1.00 92.00 98 PRO A CA 1
ATOM 769 C C . PRO A 1 98 ? -0.457 3.199 -17.830 1.00 92.00 98 PRO A C 1
ATOM 771 O O . PRO A 1 98 ? -1.083 2.206 -18.200 1.00 92.00 98 PRO A O 1
ATOM 774 N N . GLU A 1 99 ? 0.735 3.116 -17.247 1.00 94.25 99 GLU A N 1
ATOM 775 C CA . GLU A 1 99 ? 1.472 1.874 -17.042 1.00 94.25 99 GLU A CA 1
ATOM 776 C C . GLU A 1 99 ? 0.899 1.091 -15.846 1.00 94.25 99 GLU A C 1
ATOM 778 O O . GLU A 1 99 ? 0.751 -0.135 -15.887 1.00 94.25 99 GLU A O 1
ATOM 783 N N . PHE A 1 100 ? 0.498 1.799 -14.782 1.00 94.50 100 PHE A N 1
ATOM 784 C CA . PHE A 1 100 ? -0.003 1.197 -13.545 1.00 94.50 100 PHE A CA 1
ATOM 785 C C . PHE A 1 100 ? -1.481 0.766 -13.589 1.00 94.50 100 PHE A C 1
ATOM 787 O O . PHE A 1 100 ? -1.909 -0.056 -12.770 1.00 94.50 100 PHE A O 1
ATOM 794 N N . ALA A 1 101 ? -2.278 1.282 -14.530 1.00 92.00 101 ALA A N 1
ATOM 795 C CA . ALA A 1 101 ? -3.736 1.131 -14.567 1.00 92.00 101 ALA A CA 1
ATOM 796 C C . ALA A 1 101 ? -4.215 -0.330 -14.510 1.00 92.00 101 ALA A C 1
ATOM 798 O O . ALA A 1 101 ? -5.236 -0.623 -13.887 1.00 92.00 101 ALA A O 1
ATOM 799 N N . SER A 1 102 ? -3.469 -1.256 -15.118 1.00 93.94 102 SER A N 1
ATOM 800 C CA . SER A 1 102 ? -3.803 -2.688 -15.124 1.00 93.94 102 SER A CA 1
ATOM 801 C C . SER A 1 102 ? -3.646 -3.363 -13.752 1.00 93.94 102 SER A C 1
ATOM 803 O O . SER A 1 102 ? -4.368 -4.311 -13.440 1.00 93.94 102 SER A O 1
ATOM 805 N N . TYR A 1 103 ? -2.750 -2.857 -12.900 1.00 95.00 103 TYR A N 1
ATOM 806 C CA . TYR A 1 103 ? -2.460 -3.406 -11.570 1.00 95.00 103 TYR A CA 1
ATOM 807 C C . TYR A 1 103 ? -3.299 -2.757 -10.471 1.00 95.00 103 TYR A C 1
ATOM 809 O O . TYR A 1 103 ? -3.582 -3.380 -9.442 1.00 95.00 103 TYR A O 1
ATOM 817 N N . LEU A 1 104 ? -3.710 -1.509 -10.694 1.00 93.06 104 LEU A N 1
ATOM 818 C CA . LEU A 1 104 ? -4.417 -0.674 -9.735 1.00 93.06 104 LEU A CA 1
ATOM 819 C C . LEU A 1 104 ? -5.640 -1.350 -9.072 1.00 93.06 104 LEU A C 1
ATOM 821 O O . LEU A 1 104 ? -5.728 -1.281 -7.843 1.00 93.06 104 LEU A O 1
ATOM 825 N N . PRO A 1 105 ? -6.547 -2.054 -9.788 1.00 92.25 105 PRO A N 1
ATOM 826 C CA . PRO A 1 105 ? -7.691 -2.722 -9.154 1.00 92.25 105 PRO A CA 1
ATOM 827 C C . PRO A 1 105 ? -7.277 -3.773 -8.112 1.00 92.25 105 PRO A C 1
ATOM 829 O O . PRO A 1 105 ? -7.937 -3.944 -7.083 1.00 92.25 105 PRO A O 1
ATOM 832 N N . GLY A 1 106 ? -6.157 -4.461 -8.356 1.00 93.00 106 GLY A N 1
ATOM 833 C CA . GLY A 1 106 ? -5.594 -5.437 -7.428 1.00 93.00 106 GLY A CA 1
ATOM 834 C C . GLY A 1 106 ? -5.062 -4.785 -6.154 1.00 93.00 106 GLY A C 1
ATOM 835 O O . GLY A 1 106 ? -5.344 -5.270 -5.062 1.00 93.00 106 GLY A O 1
ATOM 836 N N . PHE A 1 107 ? -4.359 -3.656 -6.282 1.00 94.81 107 PHE A N 1
ATOM 837 C CA . PHE A 1 107 ? -3.878 -2.884 -5.129 1.00 94.81 107 PHE A CA 1
ATOM 838 C C . PHE A 1 107 ? -5.018 -2.302 -4.303 1.00 94.81 107 PHE A C 1
ATOM 840 O O . PHE A 1 107 ? -4.976 -2.360 -3.078 1.00 94.81 107 PHE A O 1
ATOM 847 N N . VAL A 1 108 ? -6.043 -1.768 -4.967 1.00 91.94 108 VAL A N 1
ATOM 848 C CA . VAL A 1 108 ? -7.279 -1.322 -4.322 1.00 91.94 108 VAL A CA 1
ATOM 849 C C . VAL A 1 108 ? -7.854 -2.476 -3.499 1.00 91.94 108 VAL A C 1
ATOM 851 O O . VAL A 1 108 ? -7.989 -2.356 -2.289 1.00 91.94 108 VAL A O 1
ATOM 854 N N . THR A 1 109 ? -8.076 -3.643 -4.097 1.00 90.62 109 THR A N 1
ATOM 855 C CA . THR A 1 109 ? -8.633 -4.793 -3.363 1.00 90.62 109 THR A CA 1
ATOM 856 C C . THR A 1 109 ? -7.780 -5.186 -2.147 1.00 90.62 109 THR A C 1
ATOM 858 O O . THR A 1 109 ? -8.302 -5.264 -1.034 1.00 90.62 109 THR A O 1
ATOM 861 N N . ASP A 1 110 ? -6.464 -5.347 -2.322 1.00 92.69 110 ASP A N 1
ATOM 862 C CA . ASP A 1 110 ? -5.563 -5.763 -1.238 1.00 92.69 110 ASP A CA 1
ATOM 863 C C . ASP A 1 110 ? -5.508 -4.740 -0.091 1.00 92.69 110 ASP A C 1
ATOM 865 O O . ASP A 1 110 ? -5.490 -5.116 1.083 1.00 92.69 110 ASP A O 1
ATOM 869 N N . VAL A 1 111 ? -5.490 -3.437 -0.403 1.00 92.19 111 VAL A N 1
ATOM 870 C CA . VAL A 1 111 ? -5.456 -2.377 0.617 1.00 92.19 111 VAL A CA 1
ATOM 871 C C . VAL A 1 111 ? -6.766 -2.331 1.401 1.00 92.19 111 VAL A C 1
ATOM 873 O O . VAL A 1 111 ? -6.739 -2.109 2.613 1.00 92.19 111 VAL A O 1
ATOM 876 N N . TRP A 1 112 ? -7.909 -2.594 0.762 1.00 88.62 112 TRP A N 1
ATOM 877 C CA . TRP A 1 112 ? -9.181 -2.710 1.482 1.00 88.62 112 TRP A CA 1
ATOM 878 C C . TRP A 1 112 ? -9.195 -3.896 2.431 1.00 88.62 112 TRP A C 1
ATOM 880 O O . TRP A 1 112 ? -9.551 -3.734 3.598 1.00 88.62 112 TRP A O 1
ATOM 890 N N . GLU A 1 113 ? -8.804 -5.078 1.958 1.00 87.75 113 GLU A N 1
ATOM 891 C CA . GLU A 1 113 ? -8.744 -6.276 2.798 1.00 87.75 113 GLU A CA 1
ATOM 892 C C . GLU A 1 113 ? -7.791 -6.074 3.982 1.00 87.75 113 GLU A C 1
ATOM 894 O O . GLU A 1 113 ? -8.120 -6.410 5.123 1.00 87.75 113 GLU A O 1
ATOM 899 N N . MET A 1 114 ? -6.648 -5.431 3.737 1.00 89.12 114 MET A N 1
ATOM 900 C CA . MET A 1 114 ? -5.694 -5.043 4.771 1.00 89.12 114 MET A CA 1
ATOM 901 C C . MET A 1 114 ? -6.313 -4.096 5.807 1.00 89.12 114 MET A C 1
ATOM 903 O O . MET A 1 114 ? -6.156 -4.325 7.007 1.00 89.12 114 MET A O 1
ATOM 907 N N . LEU A 1 115 ? -7.017 -3.046 5.376 1.00 86.75 115 LEU A N 1
ATOM 908 C CA . LEU A 1 115 ? -7.681 -2.103 6.277 1.00 86.75 115 LEU A CA 1
ATOM 909 C C . LEU A 1 115 ? -8.771 -2.785 7.117 1.00 86.75 115 LEU A C 1
ATOM 911 O O . LEU A 1 115 ? -8.851 -2.536 8.317 1.00 86.75 115 LEU A O 1
ATOM 915 N N . LEU A 1 116 ? -9.562 -3.685 6.526 1.00 84.00 116 LEU A N 1
ATOM 916 C CA . LEU A 1 116 ? -10.598 -4.442 7.241 1.00 84.00 116 LEU A CA 1
ATOM 917 C C . LEU A 1 116 ? -10.015 -5.425 8.269 1.00 84.00 116 LEU A C 1
ATOM 919 O O . LEU A 1 116 ? -10.649 -5.688 9.291 1.00 84.00 116 LEU A O 1
ATOM 923 N N . GLY A 1 117 ? -8.824 -5.968 8.005 1.00 79.50 117 GLY A N 1
ATOM 924 C CA . GLY A 1 117 ? -8.101 -6.853 8.920 1.00 79.50 117 GLY A CA 1
ATOM 925 C C . GLY A 1 117 ? -7.287 -6.128 9.999 1.00 79.50 117 GLY A C 1
ATOM 926 O O . GLY A 1 117 ? -6.801 -6.770 10.932 1.00 79.50 117 GLY A O 1
ATOM 927 N N . THR A 1 118 ? -7.121 -4.808 9.891 1.00 79.94 118 THR A N 1
ATOM 928 C CA . THR A 1 118 ? -6.310 -4.008 10.819 1.00 79.94 118 THR A CA 1
ATOM 929 C C . THR A 1 118 ? -7.158 -3.565 12.012 1.00 79.94 118 THR A C 1
ATOM 931 O O . THR A 1 118 ? -8.242 -3.011 11.851 1.00 79.94 118 THR A O 1
ATOM 934 N N . SER A 1 119 ? -6.677 -3.801 13.237 1.00 70.81 119 SER A N 1
ATOM 935 C CA . SER A 1 119 ? -7.394 -3.374 14.444 1.00 70.81 119 SER A CA 1
ATOM 936 C C . SER A 1 119 ? -7.170 -1.887 14.741 1.00 70.81 119 SER A C 1
ATOM 938 O O . SER A 1 119 ? -6.152 -1.310 14.372 1.00 70.81 119 SER A O 1
ATOM 940 N N . ALA A 1 120 ? -8.106 -1.254 15.454 1.00 66.00 120 ALA A N 1
ATOM 941 C CA . ALA A 1 120 ? -8.065 0.174 15.789 1.00 66.00 120 ALA A CA 1
ATOM 942 C C . ALA A 1 120 ? -7.083 0.515 16.938 1.00 66.00 120 ALA A C 1
ATOM 944 O O . ALA A 1 120 ? -7.431 1.231 17.875 1.00 66.00 120 ALA A O 1
ATOM 945 N N . GLN A 1 121 ? -5.866 -0.038 16.911 1.00 70.50 121 GLN A N 1
ATOM 946 C CA . GLN A 1 121 ? -4.809 0.277 17.882 1.00 70.50 121 GLN A CA 1
ATOM 947 C C . GLN A 1 121 ? -3.925 1.418 17.370 1.00 70.50 121 GLN A C 1
ATOM 949 O O . GLN A 1 121 ? -3.568 1.439 16.197 1.00 70.50 121 GLN A O 1
ATOM 954 N N . THR A 1 122 ? -3.469 2.292 18.274 1.00 70.69 122 THR A N 1
ATOM 955 C CA . THR A 1 122 ? -2.647 3.479 17.959 1.00 70.69 122 THR A CA 1
ATOM 956 C C . THR A 1 122 ? -1.397 3.192 17.138 1.00 70.69 122 THR A C 1
ATOM 958 O O . THR A 1 122 ? -0.969 4.017 16.339 1.00 70.69 122 THR A O 1
ATOM 961 N N . LYS A 1 123 ? -0.808 2.005 17.290 1.00 74.50 123 LYS A N 1
ATOM 962 C CA . LYS A 1 123 ? 0.372 1.621 16.510 1.00 74.50 123 LYS A CA 1
ATOM 963 C C . LYS A 1 123 ? 0.109 1.510 15.000 1.00 74.50 123 LYS A C 1
ATOM 965 O O . LYS A 1 123 ? 1.040 1.688 14.225 1.00 74.50 123 LYS A O 1
ATOM 970 N N . TYR A 1 124 ? -1.140 1.289 14.585 1.00 80.25 124 TYR A N 1
ATOM 971 C CA . TYR A 1 124 ? -1.513 1.154 13.177 1.00 80.25 124 TYR A CA 1
ATOM 972 C C . TYR A 1 124 ? -1.942 2.473 12.523 1.00 80.25 124 TYR A C 1
ATOM 974 O O . TYR A 1 124 ? -2.226 2.477 11.328 1.00 80.25 124 TYR A O 1
ATOM 982 N N . ASP A 1 125 ? -1.982 3.589 13.259 1.00 81.19 125 ASP A N 1
ATOM 983 C CA . ASP A 1 125 ? -2.514 4.859 12.745 1.00 81.19 125 ASP A CA 1
ATOM 984 C C . ASP A 1 125 ? -1.751 5.340 11.495 1.00 81.19 125 ASP A C 1
ATOM 986 O O . ASP A 1 125 ? -2.367 5.824 10.547 1.00 81.19 125 ASP A O 1
ATOM 990 N N . LEU A 1 126 ? -0.425 5.144 11.450 1.00 83.75 126 LEU A N 1
ATOM 991 C CA . LEU A 1 126 ? 0.395 5.493 10.282 1.00 83.75 126 LEU A CA 1
ATOM 992 C C . LEU A 1 126 ? 0.023 4.654 9.050 1.00 83.75 126 LEU A C 1
ATOM 994 O O . LEU A 1 126 ? -0.194 5.202 7.973 1.00 83.75 126 LEU A O 1
ATOM 998 N N . LEU A 1 127 ? -0.099 3.333 9.220 1.00 87.81 127 LEU A N 1
ATOM 999 C CA . LEU A 1 127 ? -0.488 2.420 8.144 1.00 87.81 127 LEU A CA 1
ATOM 1000 C C . LEU A 1 127 ? -1.883 2.761 7.610 1.00 87.81 127 LEU A C 1
ATOM 1002 O O . LEU A 1 127 ? -2.081 2.832 6.399 1.00 87.81 127 LEU A O 1
ATOM 1006 N N . ILE A 1 128 ? -2.842 2.986 8.514 1.00 87.62 128 ILE A N 1
ATOM 1007 C CA . ILE A 1 128 ? -4.218 3.349 8.162 1.00 87.62 128 ILE A CA 1
ATOM 1008 C C . ILE A 1 128 ? -4.235 4.690 7.421 1.00 87.62 128 ILE A C 1
ATOM 1010 O O . ILE A 1 128 ? -4.891 4.801 6.388 1.00 87.62 128 ILE A O 1
ATOM 1014 N N . GLY A 1 129 ? -3.482 5.683 7.902 1.00 86.88 129 GLY A N 1
ATOM 1015 C CA . GLY A 1 129 ? -3.350 6.990 7.262 1.00 86.88 129 GLY A CA 1
ATOM 1016 C C . GLY A 1 129 ? -2.817 6.896 5.831 1.00 86.88 129 GLY A C 1
ATOM 1017 O O . GLY A 1 129 ? -3.454 7.414 4.915 1.00 86.88 129 GLY A O 1
ATOM 1018 N N . ASN A 1 130 ? -1.710 6.180 5.614 1.00 89.94 130 ASN A N 1
ATOM 1019 C CA . ASN A 1 130 ? -1.127 6.012 4.278 1.00 89.94 130 ASN A CA 1
ATOM 1020 C C . ASN A 1 130 ? -2.036 5.196 3.351 1.00 89.94 130 ASN A C 1
ATOM 1022 O O . ASN A 1 130 ? -2.187 5.533 2.179 1.00 89.94 130 ASN A O 1
ATOM 1026 N N . ALA A 1 131 ? -2.686 4.150 3.867 1.00 91.12 131 ALA A N 1
ATOM 1027 C CA . ALA A 1 131 ? -3.644 3.360 3.103 1.00 91.12 131 ALA A CA 1
ATOM 1028 C C . ALA A 1 131 ? -4.841 4.211 2.651 1.00 91.12 131 ALA A C 1
ATOM 1030 O O . ALA A 1 131 ? -5.150 4.240 1.464 1.00 91.12 131 ALA A O 1
ATOM 1031 N N . ILE A 1 132 ? -5.467 4.969 3.559 1.00 89.44 132 ILE A N 1
ATOM 1032 C CA . ILE A 1 132 ? -6.550 5.905 3.214 1.00 89.44 132 ILE A CA 1
ATOM 1033 C C . ILE A 1 132 ? -6.050 6.985 2.246 1.00 89.44 132 ILE A C 1
ATOM 1035 O O . ILE A 1 132 ? -6.781 7.359 1.327 1.00 89.44 132 ILE A O 1
ATOM 1039 N N . GLY A 1 133 ? -4.814 7.462 2.411 1.00 90.75 133 GLY A N 1
ATOM 1040 C CA . GLY A 1 133 ? -4.160 8.393 1.490 1.00 90.75 133 GLY A CA 1
ATOM 1041 C C . GLY A 1 133 ? -4.068 7.837 0.068 1.00 90.75 133 GLY A C 1
ATOM 1042 O O . GLY A 1 133 ? -4.487 8.511 -0.873 1.00 90.75 133 GLY A O 1
ATOM 1043 N N . PHE A 1 134 ? -3.627 6.585 -0.083 1.00 93.50 134 PHE A N 1
ATOM 1044 C CA . PHE A 1 134 ? -3.631 5.877 -1.364 1.00 93.50 134 PHE A CA 1
ATOM 1045 C C . PHE A 1 134 ? -5.044 5.790 -1.951 1.00 93.50 134 PHE A C 1
ATOM 1047 O O . PHE A 1 134 ? -5.260 6.205 -3.088 1.00 93.50 134 PHE A O 1
ATOM 1054 N N . LEU A 1 135 ? -6.035 5.349 -1.170 1.00 91.44 135 LEU A N 1
ATOM 1055 C CA . LEU A 1 135 ? -7.418 5.239 -1.653 1.00 91.44 135 LEU A CA 1
ATOM 1056 C C . LEU A 1 135 ? -7.981 6.588 -2.108 1.00 91.44 135 LEU A C 1
ATOM 1058 O O . LEU A 1 135 ? -8.633 6.681 -3.147 1.00 91.44 135 LEU A O 1
ATOM 1062 N N . SER A 1 136 ? -7.680 7.640 -1.349 1.00 89.31 136 SER A N 1
ATOM 1063 C CA . SER A 1 136 ? -8.073 9.016 -1.653 1.00 89.31 136 SER A CA 1
ATOM 1064 C C . SER A 1 136 ? -7.401 9.529 -2.929 1.00 89.31 136 SER A C 1
ATOM 1066 O O . SER A 1 136 ? -8.039 10.199 -3.742 1.00 89.31 136 SER A O 1
ATOM 1068 N N . CYS A 1 137 ? -6.130 9.178 -3.147 1.00 90.12 137 CYS A N 1
ATOM 1069 C CA . CYS A 1 137 ? -5.414 9.484 -4.381 1.00 90.12 137 CYS A CA 1
ATOM 1070 C C . CYS A 1 137 ? -6.117 8.852 -5.592 1.00 90.12 137 CYS A C 1
ATOM 1072 O O . CYS A 1 137 ? -6.369 9.537 -6.584 1.00 90.12 137 CYS A O 1
ATOM 1074 N N . VAL A 1 138 ? -6.514 7.583 -5.487 1.00 90.19 138 VAL A N 1
ATOM 1075 C CA . VAL A 1 138 ? -7.158 6.854 -6.587 1.00 90.19 138 VAL A CA 1
ATOM 1076 C C . VAL A 1 138 ? -8.564 7.386 -6.876 1.00 90.19 138 VAL A C 1
ATOM 1078 O O . VAL A 1 138 ? -8.875 7.677 -8.029 1.00 90.19 138 VAL A O 1
ATOM 1081 N N . ILE A 1 139 ? -9.408 7.573 -5.854 1.00 87.44 139 ILE A N 1
ATOM 1082 C CA . ILE A 1 139 ? -10.799 8.028 -6.046 1.00 87.44 139 ILE A CA 1
ATOM 1083 C C . ILE A 1 139 ? -10.890 9.463 -6.580 1.00 87.44 139 ILE A C 1
ATOM 1085 O O . ILE A 1 139 ? -11.876 9.823 -7.221 1.00 87.44 139 ILE A O 1
ATOM 1089 N N . SER A 1 140 ? -9.861 10.288 -6.352 1.00 86.75 140 SER A N 1
ATOM 1090 C CA . SER A 1 140 ? -9.799 11.647 -6.902 1.00 86.75 140 SER A CA 1
ATOM 1091 C C . SER A 1 140 ? -9.767 11.675 -8.437 1.00 86.75 140 SER A C 1
ATOM 1093 O O . SER A 1 140 ? -10.075 12.702 -9.043 1.00 86.75 140 SER A O 1
ATOM 1095 N N . ARG A 1 141 ? -9.438 10.542 -9.077 1.00 85.31 141 ARG A N 1
ATOM 1096 C CA . ARG A 1 141 ? -9.368 10.388 -10.531 1.00 85.31 141 ARG A CA 1
ATOM 1097 C C . ARG A 1 141 ? -10.692 9.850 -11.075 1.00 85.31 141 ARG A C 1
ATOM 1099 O O . ARG A 1 141 ? -11.064 8.720 -10.753 1.00 85.31 141 ARG A O 1
ATOM 1106 N N . PRO A 1 142 ? -11.390 10.591 -11.956 1.00 84.56 142 PRO A N 1
ATOM 1107 C CA . PRO A 1 142 ? -12.695 10.178 -12.474 1.00 84.56 142 PRO A CA 1
ATOM 1108 C C . PRO A 1 142 ? -12.702 8.787 -13.119 1.00 84.56 142 PRO A C 1
ATOM 1110 O O . PRO A 1 142 ? -13.653 8.034 -12.932 1.00 84.56 142 PRO A O 1
ATOM 1113 N N . GLN A 1 143 ? -11.626 8.419 -13.822 1.00 85.69 143 GLN A N 1
ATOM 1114 C CA . GLN A 1 143 ? -11.504 7.131 -14.511 1.00 85.69 143 GLN A CA 1
ATOM 1115 C C . GLN A 1 143 ? -11.428 5.913 -13.583 1.00 85.69 143 GLN A C 1
ATOM 1117 O O . GLN A 1 143 ? -11.665 4.804 -14.040 1.00 85.69 143 GLN A O 1
ATOM 1122 N N . HIS A 1 144 ? -11.126 6.093 -12.294 1.00 85.94 144 HIS A N 1
ATOM 1123 C CA . HIS A 1 144 ? -11.027 4.998 -11.322 1.00 85.94 144 HIS A CA 1
ATOM 1124 C C . HIS A 1 144 ? -12.213 4.944 -10.364 1.00 85.94 144 HIS A C 1
ATOM 1126 O O . HIS A 1 144 ? -12.250 4.099 -9.473 1.00 85.94 144 HIS A O 1
ATOM 1132 N N . ARG A 1 145 ? -13.208 5.820 -10.548 1.00 82.12 145 ARG A N 1
ATOM 1133 C CA . ARG A 1 145 ? -14.379 5.898 -9.671 1.00 82.12 145 ARG A CA 1
ATOM 1134 C C . ARG A 1 145 ? -15.152 4.578 -9.614 1.00 82.12 145 ARG A C 1
ATOM 1136 O O . ARG A 1 145 ? -15.634 4.225 -8.542 1.00 82.12 145 ARG A O 1
ATOM 1143 N N . TYR A 1 146 ? -15.150 3.817 -10.712 1.00 85.56 146 TYR A N 1
ATOM 1144 C CA . TYR A 1 146 ? -15.758 2.486 -10.803 1.00 85.56 146 TYR A CA 1
ATOM 1145 C C . TYR A 1 146 ? -15.210 1.486 -9.772 1.00 85.56 146 TYR A C 1
ATOM 1147 O O . TYR A 1 146 ? -15.936 0.604 -9.322 1.00 85.56 146 TYR A O 1
ATOM 1155 N N . LEU A 1 147 ? -13.957 1.653 -9.325 1.00 84.88 147 LEU A N 1
ATOM 1156 C CA . LEU A 1 147 ? -13.352 0.808 -8.287 1.00 84.88 147 LEU A CA 1
ATOM 1157 C C . LEU A 1 147 ? -13.998 1.010 -6.906 1.00 84.88 147 LEU A C 1
ATOM 1159 O O . LEU A 1 147 ? -13.839 0.172 -6.023 1.00 84.88 147 LEU A O 1
ATOM 1163 N N . PHE A 1 148 ? -14.742 2.102 -6.724 1.00 82.88 148 PHE A N 1
ATOM 1164 C CA . PHE A 1 148 ? -15.377 2.502 -5.469 1.00 82.88 148 PHE A CA 1
ATOM 1165 C C . PHE A 1 148 ? -16.910 2.488 -5.554 1.00 82.88 148 PHE A C 1
ATOM 1167 O O . PHE A 1 148 ? -17.576 2.932 -4.625 1.00 82.88 148 PHE A O 1
ATOM 1174 N N . GLU A 1 149 ? -17.495 1.996 -6.648 1.00 82.19 149 GLU A N 1
ATOM 1175 C CA . GLU A 1 149 ? -18.947 2.046 -6.861 1.00 82.19 149 GLU A CA 1
ATOM 1176 C C . GLU A 1 149 ? -19.728 1.024 -6.032 1.00 82.19 149 GLU A C 1
ATOM 1178 O O . GLU A 1 149 ? -20.942 1.159 -5.913 1.00 82.19 149 GLU A O 1
ATOM 1183 N N . ASN A 1 150 ? -19.064 0.032 -5.426 1.00 81.25 150 ASN A N 1
ATOM 1184 C CA . ASN A 1 150 ? -19.733 -0.929 -4.555 1.00 81.25 150 ASN A CA 1
ATOM 1185 C C . ASN A 1 150 ? -20.091 -0.276 -3.200 1.00 81.25 150 ASN A C 1
ATOM 1187 O O . ASN A 1 150 ? -19.197 -0.053 -2.369 1.00 81.25 150 ASN A O 1
ATOM 1191 N N . PRO A 1 151 ? -21.386 -0.016 -2.929 1.00 75.50 151 PRO A N 1
ATOM 1192 C CA . PRO A 1 151 ? -21.800 0.677 -1.718 1.00 75.50 151 PRO A CA 1
ATOM 1193 C C . PRO A 1 151 ? -21.566 -0.163 -0.457 1.00 75.50 151 PRO A C 1
ATOM 1195 O O . PRO A 1 151 ? -21.282 0.405 0.595 1.00 75.50 151 PRO A O 1
ATOM 1198 N N . GLU A 1 152 ? -21.589 -1.499 -0.543 1.00 79.62 152 GLU A N 1
ATOM 1199 C CA . GLU A 1 152 ? -21.289 -2.367 0.603 1.00 79.62 152 GLU A CA 1
ATOM 1200 C C . GLU A 1 152 ? -19.824 -2.249 1.035 1.00 79.62 152 GLU A C 1
ATOM 1202 O O . GLU A 1 152 ? -19.514 -2.259 2.228 1.00 79.62 152 GLU A O 1
ATOM 1207 N N . THR A 1 153 ? -18.910 -2.130 0.071 1.00 75.19 153 THR A N 1
ATOM 1208 C CA . THR A 1 153 ? -17.474 -1.985 0.334 1.00 75.19 153 THR A CA 1
ATOM 1209 C C . THR A 1 153 ? -17.174 -0.647 1.009 1.00 75.19 153 THR A C 1
ATOM 1211 O O . THR A 1 153 ? -16.426 -0.603 1.989 1.00 75.19 153 THR A O 1
ATOM 1214 N N . LEU A 1 154 ? -17.799 0.437 0.538 1.00 76.75 154 LEU A N 1
ATOM 1215 C CA . LEU A 1 154 ? -17.694 1.756 1.167 1.00 76.75 154 LEU A CA 1
ATOM 1216 C C . LEU A 1 154 ? -18.318 1.774 2.565 1.00 76.75 154 LEU A C 1
ATOM 1218 O O . LEU A 1 154 ? -17.715 2.311 3.493 1.00 76.75 154 LEU A O 1
ATOM 1222 N N . GLN A 1 155 ? -19.483 1.150 2.745 1.00 81.69 155 GLN A N 1
ATOM 1223 C CA . GLN A 1 155 ? -20.131 1.056 4.051 1.00 81.69 155 GLN A CA 1
ATOM 1224 C C . GLN A 1 155 ? -19.249 0.308 5.058 1.00 81.69 155 GLN A C 1
ATOM 1226 O O . GLN A 1 155 ? -19.010 0.814 6.155 1.00 81.69 155 GLN A O 1
ATOM 1231 N N . LYS A 1 156 ? -18.693 -0.850 4.676 1.00 79.00 156 LYS A N 1
ATOM 1232 C CA . LYS A 1 156 ? -17.769 -1.619 5.526 1.00 79.00 156 LYS A CA 1
ATOM 1233 C C . LYS A 1 156 ? -16.531 -0.805 5.895 1.00 79.00 156 LYS A C 1
ATOM 1235 O O . LYS A 1 156 ? -16.119 -0.839 7.051 1.00 79.00 156 LYS A O 1
ATOM 1240 N N . LEU A 1 157 ? -15.962 -0.053 4.951 1.00 75.38 157 LEU A N 1
ATOM 1241 C CA . LEU A 1 157 ? -14.827 0.833 5.215 1.00 75.38 157 LEU A CA 1
ATOM 1242 C C . LEU A 1 157 ? -15.197 1.918 6.237 1.00 75.38 157 LEU A C 1
ATOM 1244 O O . LEU A 1 157 ? -14.489 2.105 7.229 1.00 75.38 157 LEU A O 1
ATOM 1248 N N . CYS A 1 158 ? -16.328 2.596 6.034 1.00 75.56 158 CYS A N 1
ATOM 1249 C CA . CYS A 1 158 ? -16.821 3.606 6.962 1.00 75.56 158 CYS A CA 1
ATOM 1250 C C . CYS A 1 158 ? -17.018 3.023 8.368 1.00 75.56 158 CYS A C 1
ATOM 1252 O O . CYS A 1 158 ? -16.490 3.563 9.333 1.00 75.56 158 CYS A O 1
ATOM 1254 N N . GLU A 1 159 ? -17.712 1.894 8.493 1.00 81.12 159 GLU A N 1
ATOM 1255 C CA . GLU A 1 159 ? -18.069 1.306 9.787 1.00 81.12 159 GLU A CA 1
ATOM 1256 C C . GLU A 1 159 ? -16.899 0.656 10.529 1.00 81.12 159 GLU A C 1
ATOM 1258 O O . GLU A 1 159 ? -16.833 0.729 11.756 1.00 81.12 159 GLU A O 1
ATOM 1263 N N . LYS A 1 160 ? -15.990 -0.011 9.810 1.00 74.69 160 LYS A N 1
ATOM 1264 C CA . LYS A 1 160 ? -14.917 -0.818 10.416 1.00 74.69 160 LYS A CA 1
ATOM 1265 C C . LYS A 1 160 ? -13.594 -0.083 10.537 1.00 74.69 160 LYS A C 1
ATOM 1267 O O . LYS A 1 160 ? -12.789 -0.455 11.384 1.00 74.69 160 LYS A O 1
ATOM 1272 N N . VAL A 1 161 ? -13.370 0.938 9.715 1.00 72.75 161 VAL A N 1
ATOM 1273 C CA . VAL A 1 161 ? -12.074 1.618 9.626 1.00 72.75 161 VAL A CA 1
ATOM 1274 C C . VAL A 1 161 ? -12.223 3.088 9.984 1.00 72.75 161 VAL A C 1
ATOM 1276 O O . VAL A 1 161 ? -11.532 3.559 10.880 1.00 72.75 161 VAL A O 1
ATOM 1279 N N . ILE A 1 162 ? -13.145 3.818 9.355 1.00 73.19 162 ILE A N 1
ATOM 1280 C CA . ILE A 1 162 ? -13.250 5.269 9.565 1.00 73.19 162 ILE A CA 1
ATOM 1281 C C . ILE A 1 162 ? -13.877 5.588 10.928 1.00 73.19 162 ILE A C 1
ATOM 1283 O O . ILE A 1 162 ? -13.258 6.280 11.732 1.00 73.19 162 ILE A O 1
ATOM 1287 N N . LEU A 1 163 ? -15.064 5.055 11.240 1.00 76.69 163 LEU A N 1
ATOM 1288 C CA . LEU A 1 163 ? -15.773 5.347 12.492 1.00 76.69 163 LEU A CA 1
ATOM 1289 C C . LEU A 1 163 ? -14.962 4.975 13.747 1.00 76.69 163 LEU A C 1
ATOM 1291 O O . LEU A 1 163 ? -14.890 5.811 14.652 1.00 76.69 163 LEU A O 1
ATOM 1295 N N . PRO A 1 164 ? -14.298 3.804 13.838 1.00 70.44 164 PRO A N 1
ATOM 1296 C CA . PRO A 1 164 ? -13.485 3.466 15.007 1.00 70.44 164 PRO A CA 1
ATOM 1297 C C . PRO A 1 164 ? -12.265 4.377 15.186 1.00 70.44 164 PRO A C 1
ATOM 1299 O O . PRO A 1 164 ? -11.819 4.571 16.313 1.00 70.44 164 PRO A O 1
ATOM 1302 N N . ASN A 1 165 ? -11.749 4.963 14.100 1.00 67.31 165 ASN A N 1
ATOM 1303 C CA . ASN A 1 165 ? -10.629 5.907 14.144 1.00 67.31 165 ASN A CA 1
ATOM 1304 C C . ASN A 1 165 ? -11.070 7.383 14.258 1.00 67.31 165 ASN A C 1
ATOM 1306 O O . ASN A 1 165 ? -10.257 8.223 14.628 1.00 67.31 165 ASN A O 1
ATOM 1310 N N . MET A 1 166 ? -12.345 7.706 13.996 1.00 67.25 166 MET A N 1
ATOM 1311 C CA . MET A 1 166 ? -12.932 9.042 14.192 1.00 67.25 166 MET A CA 1
ATOM 1312 C C . MET A 1 166 ? -13.357 9.326 15.634 1.00 67.25 166 MET A C 1
ATOM 1314 O O . MET A 1 166 ? -13.474 10.495 16.007 1.00 67.25 166 MET A O 1
ATOM 1318 N N . HIS A 1 167 ? -13.624 8.295 16.445 1.00 59.72 167 HIS A N 1
ATOM 1319 C CA . HIS A 1 167 ? -13.900 8.508 17.863 1.00 59.72 167 HIS A CA 1
ATOM 1320 C C . HIS A 1 167 ? -12.689 9.197 18.483 1.00 59.72 167 HIS A C 1
ATOM 1322 O O . HIS A 1 167 ? -11.580 8.663 18.451 1.00 59.72 167 HIS A O 1
ATOM 1328 N N . PHE A 1 168 ? -12.912 10.399 19.019 1.00 48.84 168 PHE A N 1
ATOM 1329 C CA . PHE A 1 168 ? -11.888 11.164 19.713 1.00 48.84 168 PHE A CA 1
ATOM 1330 C C . PHE A 1 168 ? -11.286 10.244 20.774 1.00 48.84 168 PHE A C 1
ATOM 1332 O O . PHE A 1 168 ? -11.963 9.870 21.734 1.00 48.84 168 PHE A O 1
ATOM 1339 N N . ARG A 1 169 ? -10.028 9.833 20.581 1.00 55.97 169 ARG A N 1
ATOM 1340 C CA . ARG A 1 169 ? -9.259 9.100 21.589 1.00 55.97 169 ARG A CA 1
ATOM 1341 C C . ARG A 1 169 ? -8.895 10.106 22.682 1.00 55.97 169 ARG A C 1
ATOM 1343 O O . ARG A 1 169 ? -7.765 10.579 22.763 1.00 55.97 169 ARG A O 1
ATOM 1350 N N . GLY A 1 170 ? -9.909 10.532 23.435 1.00 46.31 170 GLY A N 1
ATOM 1351 C CA . GLY A 1 170 ? -9.753 11.337 24.633 1.00 46.31 170 GLY A CA 1
ATOM 1352 C C . GLY A 1 170 ? -8.861 10.567 25.593 1.00 46.31 170 GLY A C 1
ATOM 1353 O O . GLY A 1 170 ? -9.112 9.392 25.858 1.00 46.31 170 GLY A O 1
ATOM 1354 N N . LYS A 1 171 ? -7.778 11.215 26.019 1.00 41.69 171 LYS A N 1
ATOM 1355 C CA . LYS A 1 171 ? -6.990 10.764 27.164 1.00 41.69 171 LYS A CA 1
ATOM 1356 C C . LYS A 1 171 ? -7.859 10.693 28.412 1.00 41.69 171 LYS A C 1
ATOM 1358 O O . LYS A 1 171 ? -8.740 11.572 28.546 1.00 41.69 171 LYS A O 1
#

InterPro domains:
  IPR011989 Armadillo-like helical [G3DSA:1.25.10.10] (3-171)
  IPR013713 Exportin-2, central domain [PF08506] (6-169)
  IPR016024 Armadillo-type fold [SSF48371] (16-167)

Radius of gyration: 16.73 Å; chains: 1; bounding box: 38×38×46 Å